Protein AF-A0A2H3J3F1-F1 (afdb_monomer_lite)

Radius of gyration: 18.02 Å; chains: 1; bounding box: 39×43×41 Å

Sequence (114 aa):
TSLCPISAVNKSKEIWVADACEFTYVTECPVQYDSQNIPGVSVNLMNFLGGPRVCVESLPVCDCRMGSYFALARSFEFELAVAAQDIVKTTSAVQRPLVQSGMVLKPYQCDYQV

Organism: Wolfiporia cocos (strain MD-104) (NCBI:txid742152)

Structure (mmCIF, N/CA/C/O backbone):
data_AF-A0A2H3J3F1-F1
#
_entry.id   AF-A0A2H3J3F1-F1
#
loop_
_atom_site.group_PDB
_atom_site.id
_atom_site.type_symbol
_atom_site.label_atom_id
_atom_site.label_alt_id
_atom_site.label_comp_id
_atom_site.label_asym_id
_atom_site.label_entity_id
_atom_site.label_seq_id
_atom_site.pdbx_PDB_ins_code
_atom_site.Cartn_x
_atom_site.Cartn_y
_atom_site.Cartn_z
_atom_site.occupancy
_atom_site.B_iso_or_equiv
_atom_site.auth_seq_id
_atom_site.auth_comp_id
_atom_site.auth_asym_id
_atom_site.auth_atom_id
_atom_site.pdbx_PDB_model_num
ATOM 1 N N . THR A 1 1 ? -4.574 15.480 -21.974 1.00 67.44 1 THR A N 1
ATOM 2 C CA . THR A 1 1 ? -4.303 15.030 -20.595 1.00 67.44 1 THR A CA 1
ATOM 3 C C . THR A 1 1 ? -4.204 13.524 -20.594 1.00 67.44 1 THR A C 1
ATOM 5 O O . THR A 1 1 ? -5.218 12.878 -20.808 1.00 67.44 1 THR A O 1
ATOM 8 N N . SER A 1 2 ? -3.005 12.964 -20.445 1.00 73.00 2 SER A N 1
ATOM 9 C CA . SER A 1 2 ? -2.828 11.508 -20.349 1.00 73.00 2 SER A CA 1
ATOM 10 C C . SER A 1 2 ? -2.917 11.092 -18.882 1.00 73.00 2 SER A C 1
ATOM 12 O O . SER A 1 2 ? -2.249 11.685 -18.038 1.00 73.00 2 SER A O 1
ATOM 14 N N . LEU A 1 3 ? -3.766 10.112 -18.574 1.00 80.38 3 LEU A N 1
ATOM 15 C CA . LEU A 1 3 ? -3.930 9.555 -17.230 1.00 80.38 3 LEU A CA 1
ATOM 16 C C . LEU A 1 3 ? -3.092 8.280 -17.118 1.00 80.38 3 LEU A C 1
ATOM 18 O O . LEU A 1 3 ? -3.250 7.373 -17.930 1.00 80.38 3 LEU A O 1
ATOM 22 N N . CYS A 1 4 ? -2.220 8.203 -16.113 1.00 80.06 4 CYS A N 1
ATOM 23 C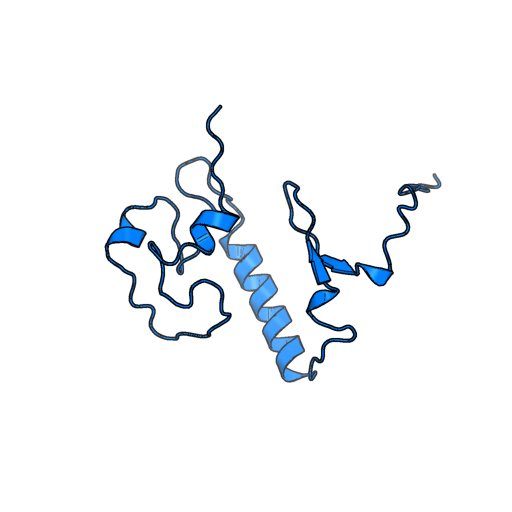 CA . CYS A 1 4 ? -1.449 6.996 -15.822 1.00 8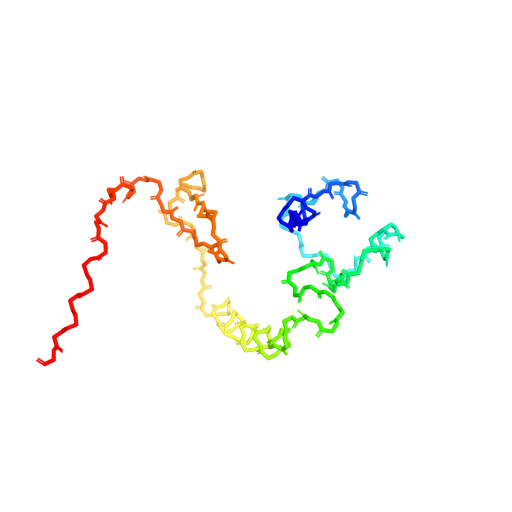0.06 4 CYS A CA 1
ATOM 24 C C . CYS A 1 4 ? -2.133 6.202 -14.693 1.00 80.06 4 CYS A C 1
ATOM 26 O O . CYS A 1 4 ? -2.202 6.700 -13.563 1.00 80.06 4 CYS A O 1
ATOM 28 N N . PRO A 1 5 ? -2.658 4.989 -14.950 1.00 85.25 5 PRO A N 1
ATOM 29 C CA . PRO A 1 5 ? -3.329 4.190 -13.931 1.00 85.25 5 PRO A CA 1
ATOM 30 C C . PRO A 1 5 ? -2.310 3.432 -13.062 1.00 85.25 5 PRO A C 1
ATOM 32 O O . PRO A 1 5 ? -2.126 2.224 -13.204 1.00 85.25 5 PRO A O 1
ATOM 35 N N . ILE A 1 6 ? -1.677 4.133 -12.114 1.00 81.81 6 ILE A N 1
ATOM 36 C CA . ILE A 1 6 ? -0.607 3.595 -11.244 1.00 81.81 6 ILE A CA 1
ATOM 37 C C . ILE A 1 6 ? -1.031 2.291 -10.547 1.00 81.81 6 ILE A C 1
ATOM 39 O O . ILE A 1 6 ? -0.281 1.319 -10.524 1.00 81.81 6 ILE A O 1
ATOM 43 N N . SER A 1 7 ? -2.264 2.223 -10.029 1.00 82.88 7 SER A N 1
ATOM 44 C CA . SER A 1 7 ? -2.744 1.023 -9.332 1.00 82.88 7 SER A CA 1
ATOM 45 C C . SER A 1 7 ? -2.963 -0.186 -10.241 1.00 82.88 7 SER A C 1
ATOM 47 O O . SER A 1 7 ? -2.979 -1.304 -9.739 1.00 82.88 7 SER A O 1
ATOM 49 N N . ALA A 1 8 ? -3.209 0.030 -11.536 1.00 84.81 8 ALA A N 1
ATOM 50 C CA . ALA A 1 8 ? -3.335 -1.056 -12.504 1.00 84.81 8 ALA A CA 1
ATOM 51 C C . ALA A 1 8 ? -1.946 -1.547 -12.924 1.00 84.81 8 ALA A C 1
ATOM 53 O O . ALA A 1 8 ? -1.713 -2.750 -12.951 1.00 84.81 8 ALA A O 1
ATOM 54 N N . VAL A 1 9 ? -1.010 -0.616 -13.142 1.00 82.50 9 VAL A N 1
ATOM 55 C CA . VAL A 1 9 ? 0.389 -0.936 -13.455 1.00 82.50 9 VAL A CA 1
ATOM 56 C C . VAL A 1 9 ? 1.011 -1.774 -12.342 1.00 82.50 9 VAL A C 1
ATOM 58 O O . VAL A 1 9 ? 1.510 -2.851 -12.634 1.00 82.50 9 VAL A O 1
ATOM 61 N N . ASN A 1 10 ? 0.887 -1.372 -11.071 1.00 80.31 10 ASN A N 1
ATOM 62 C CA . ASN A 1 10 ? 1.418 -2.132 -9.924 1.00 80.31 10 ASN A CA 1
ATOM 63 C C . ASN A 1 10 ? 0.789 -3.532 -9.740 1.00 80.31 10 ASN A C 1
ATOM 65 O O . ASN A 1 10 ? 1.321 -4.334 -8.987 1.00 80.31 10 ASN A O 1
ATOM 69 N N . LYS A 1 11 ? -0.345 -3.829 -10.391 1.00 81.50 11 LYS A N 1
ATOM 70 C CA . LYS A 1 11 ? -1.024 -5.139 -10.332 1.00 81.50 11 LYS A CA 1
ATOM 71 C C . LYS A 1 11 ? -0.890 -5.944 -11.622 1.00 81.50 11 LYS A C 1
ATOM 73 O O . LYS A 1 11 ? -1.461 -7.028 -11.732 1.00 81.50 11 LYS A O 1
ATOM 78 N N . SER A 1 12 ? -0.199 -5.404 -12.623 1.00 81.50 12 SER A N 1
ATOM 79 C CA . SER A 1 12 ? -0.077 -6.059 -13.917 1.00 81.50 12 SER A CA 1
ATOM 80 C C . SER A 1 12 ? 0.834 -7.276 -13.810 1.00 81.50 12 SER A C 1
ATOM 82 O O . SER A 1 12 ? 2.016 -7.157 -13.487 1.00 81.50 12 SER A O 1
ATOM 84 N N . LYS A 1 13 ? 0.287 -8.449 -14.131 1.00 79.38 13 LYS A N 1
ATOM 85 C CA . LYS A 1 13 ? 1.052 -9.701 -14.171 1.00 79.38 13 LYS A CA 1
ATOM 86 C C . LYS A 1 13 ? 2.068 -9.740 -15.312 1.00 79.38 13 LYS A C 1
ATOM 88 O O . LYS A 1 13 ? 3.041 -10.473 -15.221 1.00 79.38 13 LYS A O 1
ATOM 93 N N . GLU A 1 14 ? 1.832 -8.952 -16.360 1.00 78.81 14 GLU A N 1
ATOM 94 C CA . GLU A 1 14 ? 2.722 -8.830 -17.520 1.00 78.81 14 GLU A CA 1
ATOM 95 C C . GLU A 1 14 ? 4.001 -8.055 -17.190 1.00 78.81 14 GLU A C 1
ATOM 97 O O . GLU A 1 14 ? 5.015 -8.254 -17.841 1.00 78.81 14 GLU A O 1
ATOM 102 N N . ILE A 1 15 ? 3.945 -7.161 -16.196 1.00 75.56 15 ILE A N 1
ATOM 103 C CA . ILE A 1 15 ? 5.061 -6.278 -15.830 1.00 75.56 15 ILE A CA 1
ATOM 104 C C . ILE A 1 15 ? 5.863 -6.853 -14.659 1.00 75.56 15 ILE A C 1
ATOM 106 O O . ILE A 1 15 ? 7.084 -6.721 -14.627 1.00 75.56 15 ILE A O 1
ATOM 110 N N . TRP A 1 16 ? 5.170 -7.423 -13.667 1.00 73.50 16 TRP A N 1
ATOM 111 C CA . TRP A 1 16 ? 5.785 -7.844 -12.409 1.00 73.50 16 TRP A CA 1
ATOM 112 C C . TRP A 1 16 ? 6.021 -9.350 -12.375 1.00 73.50 16 TRP A C 1
ATOM 114 O O . TRP A 1 16 ? 7.128 -9.798 -12.645 1.00 73.50 16 TRP A O 1
ATOM 124 N N . VAL A 1 17 ? 5.002 -10.125 -11.996 1.00 72.19 17 VAL A N 1
ATOM 125 C CA . VAL A 1 17 ? 5.007 -11.593 -11.877 1.00 72.19 17 VAL A CA 1
ATOM 126 C C . VAL A 1 17 ? 3.540 -12.067 -11.881 1.00 72.19 17 VAL A C 1
ATOM 128 O O . VAL A 1 17 ? 2.624 -11.276 -11.644 1.00 72.19 17 VAL A O 1
ATOM 131 N N . ALA A 1 18 ? 3.285 -13.362 -12.086 1.00 75.25 18 ALA A N 1
ATOM 132 C CA . ALA A 1 18 ? 1.954 -13.969 -11.954 1.00 75.25 18 ALA A CA 1
ATOM 133 C C . ALA A 1 18 ? 1.242 -13.645 -10.619 1.00 75.25 18 ALA A C 1
ATOM 135 O O . ALA A 1 18 ? 0.009 -13.522 -10.600 1.00 75.25 18 ALA A O 1
ATOM 136 N N . ASP A 1 19 ? 2.021 -13.420 -9.558 1.00 73.00 19 ASP A N 1
ATOM 137 C CA . ASP A 1 19 ? 1.554 -13.162 -8.193 1.00 73.00 19 ASP A CA 1
ATOM 138 C C . ASP A 1 19 ? 1.507 -11.661 -7.861 1.00 73.00 19 ASP A C 1
ATOM 140 O O . ASP A 1 19 ? 1.458 -11.277 -6.701 1.00 73.00 19 ASP A O 1
ATOM 144 N N . ALA A 1 20 ? 1.469 -10.775 -8.868 1.00 75.88 20 ALA A N 1
ATOM 145 C CA . ALA A 1 20 ? 1.426 -9.315 -8.678 1.00 75.88 20 ALA A CA 1
ATOM 146 C C . ALA A 1 20 ? 0.243 -8.802 -7.823 1.00 75.88 20 ALA A C 1
ATOM 148 O O . ALA A 1 20 ? 0.223 -7.647 -7.401 1.00 75.88 20 ALA A O 1
ATOM 149 N N . CYS A 1 21 ? -0.776 -9.635 -7.598 1.00 78.94 21 CYS A N 1
ATOM 150 C CA . CYS A 1 21 ? -1.913 -9.317 -6.735 1.00 78.94 21 CYS A CA 1
ATOM 151 C C . CYS A 1 21 ? -1.735 -9.798 -5.289 1.00 78.94 21 CYS A C 1
ATOM 153 O O . CYS A 1 21 ? -2.549 -9.427 -4.441 1.00 78.94 21 CYS A O 1
ATOM 155 N N . GLU A 1 22 ? -0.727 -10.620 -5.020 1.00 79.44 22 GLU A N 1
ATOM 156 C CA . GLU A 1 22 ? -0.468 -11.212 -3.716 1.00 79.44 22 GLU A CA 1
ATOM 157 C C . GLU A 1 22 ? 0.599 -10.419 -2.967 1.00 79.44 22 GLU A C 1
ATOM 159 O O . GLU A 1 22 ? 1.5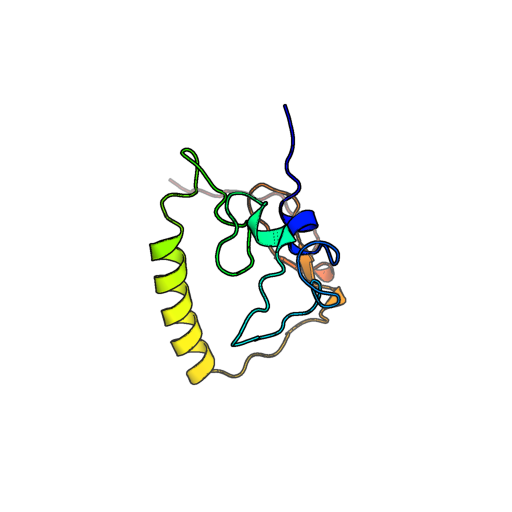06 -9.815 -3.542 1.00 79.44 22 GLU A O 1
ATOM 164 N N . PHE A 1 23 ? 0.458 -10.385 -1.647 1.00 78.94 23 PHE A N 1
ATOM 165 C CA . PHE A 1 23 ? 1.409 -9.711 -0.784 1.00 78.94 23 PHE A CA 1
ATOM 166 C C . PHE A 1 23 ? 2.485 -10.704 -0.343 1.00 78.94 23 PHE A C 1
ATOM 168 O O . PHE A 1 23 ? 2.274 -11.485 0.583 1.00 78.94 23 PHE A O 1
ATOM 175 N N . THR A 1 24 ? 3.637 -10.652 -1.013 1.00 70.81 24 THR A N 1
ATOM 176 C CA . THR A 1 24 ? 4.766 -11.556 -0.764 1.00 70.81 24 THR A CA 1
ATOM 177 C C . THR A 1 24 ? 6.027 -10.773 -0.421 1.00 70.81 24 THR A C 1
ATOM 179 O O . THR A 1 24 ? 6.390 -9.810 -1.096 1.00 70.81 24 THR A O 1
ATOM 182 N N . TYR A 1 25 ? 6.732 -11.215 0.618 1.00 63.97 25 TYR A N 1
ATOM 183 C CA . TYR A 1 25 ? 8.037 -10.681 0.999 1.00 63.97 25 TYR A CA 1
ATOM 184 C C . TYR A 1 25 ? 9.141 -11.416 0.231 1.00 63.97 25 TYR A C 1
ATOM 186 O O . TYR A 1 25 ? 9.738 -12.358 0.746 1.00 63.97 25 TYR A O 1
ATOM 194 N N . VAL A 1 26 ? 9.398 -11.038 -1.020 1.00 61.81 26 VAL A N 1
ATOM 195 C CA . VAL A 1 26 ? 10.530 -11.595 -1.782 1.00 61.81 26 VAL A CA 1
ATOM 196 C C . VAL A 1 26 ? 11.798 -10.792 -1.490 1.00 61.81 26 VAL A C 1
ATOM 198 O O . VAL A 1 26 ? 11.868 -9.601 -1.787 1.00 61.81 26 VAL A O 1
ATOM 201 N N . THR A 1 27 ? 12.797 -11.449 -0.895 1.00 52.44 27 THR A N 1
ATOM 202 C CA . THR A 1 27 ? 14.115 -10.879 -0.547 1.00 52.44 27 THR A CA 1
ATOM 203 C C . THR A 1 27 ? 14.976 -10.590 -1.775 1.00 52.44 27 THR A C 1
ATOM 205 O O . THR A 1 27 ? 15.778 -9.661 -1.762 1.00 52.44 27 THR A O 1
ATOM 208 N N . GLU A 1 28 ? 14.778 -11.357 -2.845 1.00 53.31 28 GLU A N 1
ATOM 209 C CA . GLU A 1 28 ? 15.391 -11.154 -4.152 1.00 53.31 28 GLU A CA 1
ATOM 210 C C . GLU A 1 28 ? 14.266 -11.007 -5.170 1.00 53.31 28 GLU A C 1
ATOM 212 O O . GLU A 1 28 ? 13.486 -11.928 -5.408 1.00 53.31 28 GLU A O 1
ATOM 217 N N . CYS A 1 29 ? 14.139 -9.813 -5.738 1.00 53.69 29 CYS A N 1
ATOM 218 C CA . CYS A 1 29 ? 13.198 -9.579 -6.818 1.00 53.69 29 CYS A CA 1
ATOM 219 C C . CYS A 1 29 ? 13.865 -9.977 -8.139 1.00 53.69 29 CYS A C 1
ATOM 221 O O . CYS A 1 29 ? 14.845 -9.330 -8.519 1.00 53.69 29 CYS A O 1
ATOM 223 N N . PRO A 1 30 ? 13.343 -10.967 -8.887 1.00 53.28 30 PRO A N 1
ATOM 224 C CA . PRO A 1 30 ? 13.680 -11.099 -10.293 1.00 53.28 30 PRO A CA 1
ATOM 225 C C . PRO A 1 30 ? 13.042 -9.903 -11.001 1.00 53.28 30 PRO A C 1
ATOM 227 O O . PRO A 1 30 ? 11.882 -9.948 -11.400 1.00 53.28 30 PRO A O 1
ATOM 230 N N . VAL A 1 31 ? 13.763 -8.784 -11.069 1.00 54.59 31 VAL A N 1
ATOM 231 C CA . VAL A 1 31 ? 13.326 -7.607 -11.821 1.00 54.59 31 VAL A CA 1
ATOM 232 C C . VAL A 1 31 ? 13.215 -8.059 -13.273 1.00 54.59 31 VAL A C 1
ATOM 234 O O . VAL A 1 31 ? 14.232 -8.242 -13.945 1.00 54.59 31 VAL A O 1
ATOM 237 N N . GLN A 1 32 ? 11.993 -8.316 -13.743 1.00 58.34 32 GLN A N 1
ATOM 238 C CA . GLN A 1 32 ? 11.773 -8.662 -15.141 1.00 58.34 32 GLN A CA 1
ATOM 239 C C . GLN A 1 32 ? 12.301 -7.505 -15.992 1.00 58.34 32 GLN A C 1
ATOM 241 O O . GLN A 1 32 ? 12.069 -6.339 -15.662 1.00 58.34 32 GLN A O 1
ATOM 246 N N . TYR A 1 33 ? 13.037 -7.820 -17.059 1.00 58.59 33 TYR A N 1
ATOM 247 C CA . TYR A 1 33 ? 13.670 -6.829 -17.937 1.00 58.59 33 TYR A CA 1
ATOM 248 C C . TYR A 1 33 ? 12.671 -5.755 -18.409 1.00 58.59 33 TYR A C 1
ATOM 250 O O . TYR A 1 33 ? 13.009 -4.576 -18.475 1.00 58.59 33 TYR A O 1
ATOM 258 N N . ASP A 1 34 ? 11.409 -6.139 -18.610 1.00 62.84 34 ASP A N 1
ATOM 259 C CA . ASP A 1 34 ? 10.337 -5.244 -19.049 1.00 62.84 34 ASP A CA 1
ATOM 260 C C . ASP A 1 34 ? 9.952 -4.177 -18.013 1.00 62.84 34 ASP A C 1
ATOM 262 O O . ASP A 1 34 ? 9.622 -3.049 -18.382 1.00 62.84 34 ASP A O 1
ATOM 266 N N . SER A 1 35 ? 10.075 -4.471 -16.715 1.00 65.94 35 SER A N 1
ATOM 267 C CA . SER A 1 35 ? 9.835 -3.485 -15.651 1.00 65.94 35 SER A CA 1
ATOM 268 C C . SER A 1 35 ? 10.911 -2.391 -15.603 1.00 65.94 35 SER A C 1
ATOM 270 O O . SER A 1 35 ? 10.619 -1.265 -15.200 1.00 65.94 35 SER A O 1
ATOM 272 N N . GLN A 1 36 ? 12.131 -2.671 -16.087 1.00 67.81 36 GLN A N 1
ATOM 273 C CA . GLN A 1 36 ? 13.218 -1.682 -16.152 1.00 67.81 36 GLN A CA 1
ATOM 274 C C . GLN A 1 36 ? 12.949 -0.585 -17.189 1.00 67.81 36 GLN A C 1
ATOM 276 O O . GLN A 1 36 ? 13.483 0.518 -17.080 1.00 67.81 36 GLN A O 1
ATOM 281 N N . ASN A 1 37 ? 12.085 -0.861 -18.170 1.00 70.88 37 ASN A N 1
ATOM 282 C CA . ASN A 1 37 ? 11.687 0.109 -19.187 1.00 70.88 37 ASN A CA 1
ATOM 283 C C . ASN A 1 37 ? 10.620 1.097 -18.684 1.00 70.88 37 ASN A C 1
ATOM 285 O O . ASN A 1 37 ? 10.274 2.043 -19.396 1.00 70.88 37 ASN A O 1
ATOM 289 N N . ILE A 1 38 ? 10.097 0.909 -17.467 1.00 71.88 38 ILE A N 1
ATOM 290 C CA . ILE A 1 38 ? 9.087 1.788 -16.879 1.00 71.88 38 ILE A CA 1
ATOM 291 C C . ILE A 1 38 ? 9.783 2.852 -16.017 1.00 71.88 38 ILE A C 1
ATOM 293 O O . ILE A 1 38 ? 10.388 2.537 -14.988 1.00 71.88 38 ILE A O 1
ATOM 297 N N . PRO A 1 39 ? 9.695 4.141 -16.386 1.00 67.88 39 PRO A N 1
ATOM 298 C CA . PRO A 1 39 ? 10.334 5.201 -15.621 1.00 67.88 39 PRO A CA 1
ATOM 299 C C . PRO A 1 39 ? 9.676 5.356 -14.244 1.00 67.88 39 PRO A C 1
ATOM 301 O O . PRO A 1 39 ? 8.458 5.482 -14.132 1.00 67.88 39 PRO A O 1
ATOM 304 N N . GLY A 1 40 ? 10.494 5.411 -13.189 1.00 62.91 40 GLY A N 1
ATOM 305 C CA . GLY A 1 40 ? 10.016 5.590 -11.812 1.00 62.91 40 GLY A CA 1
ATOM 306 C C . GLY A 1 40 ? 9.725 4.297 -11.055 1.00 62.91 40 GLY A C 1
ATOM 307 O O . GLY A 1 40 ? 9.149 4.358 -9.970 1.00 62.91 40 GLY A O 1
ATOM 308 N N . VAL A 1 41 ? 10.123 3.144 -11.597 1.00 67.62 41 VAL A N 1
ATOM 309 C CA . VAL A 1 41 ? 10.152 1.889 -10.844 1.00 67.62 41 VAL A CA 1
ATOM 310 C C . VAL A 1 41 ? 11.297 1.935 -9.834 1.00 67.62 41 VAL A C 1
ATOM 312 O O . VAL A 1 41 ? 12.468 2.013 -10.196 1.00 67.62 41 VAL A O 1
ATOM 315 N N . SER A 1 42 ? 10.945 1.882 -8.554 1.00 59.91 42 SER A N 1
ATOM 316 C CA . SER A 1 42 ? 11.875 1.658 -7.447 1.00 59.91 42 SER A CA 1
ATOM 317 C C . SER A 1 42 ? 11.295 0.551 -6.578 1.00 59.91 42 SER A C 1
ATOM 319 O O . SER A 1 42 ? 10.123 0.620 -6.213 1.00 59.91 42 SER A O 1
ATOM 321 N N . VAL A 1 43 ? 12.078 -0.494 -6.288 1.00 62.47 43 VAL A N 1
ATOM 322 C CA . VAL A 1 43 ? 11.639 -1.639 -5.461 1.00 62.47 43 VAL A CA 1
ATOM 323 C C . VAL A 1 43 ? 10.299 -2.230 -5.951 1.00 62.47 43 VAL A C 1
ATOM 325 O O . VAL A 1 43 ? 9.373 -2.453 -5.179 1.00 62.47 43 VAL A O 1
ATOM 328 N N . ASN A 1 44 ? 10.160 -2.417 -7.267 1.00 63.56 44 ASN A N 1
ATOM 329 C CA . ASN A 1 44 ? 8.945 -2.916 -7.924 1.00 63.56 44 ASN A CA 1
ATOM 330 C C . ASN A 1 44 ? 7.647 -2.123 -7.672 1.00 63.56 44 ASN A C 1
ATOM 332 O O . ASN A 1 44 ? 6.542 -2.654 -7.768 1.00 63.56 44 ASN A O 1
ATOM 336 N N . LEU A 1 45 ? 7.763 -0.831 -7.363 1.00 68.56 45 LEU A N 1
ATOM 337 C CA . LEU A 1 45 ? 6.622 0.055 -7.171 1.00 68.56 45 LEU A CA 1
ATOM 338 C C . LEU A 1 45 ? 6.813 1.345 -7.965 1.00 68.56 45 LEU A C 1
ATOM 340 O O . LEU A 1 45 ? 7.871 1.970 -7.924 1.00 68.56 45 LEU A O 1
ATOM 344 N N . MET A 1 46 ? 5.746 1.793 -8.629 1.00 72.62 46 MET A N 1
ATOM 345 C CA . MET A 1 46 ? 5.704 3.086 -9.331 1.00 72.62 46 MET A CA 1
ATOM 346 C C . MET A 1 46 ? 5.091 4.207 -8.461 1.00 72.62 46 MET A C 1
ATOM 348 O O . MET A 1 46 ? 4.687 5.260 -8.952 1.00 72.62 46 MET A O 1
ATOM 352 N N . ASN A 1 47 ? 4.985 3.992 -7.144 1.00 72.75 47 ASN A N 1
ATOM 353 C CA . ASN A 1 47 ? 4.223 4.861 -6.232 1.00 72.75 47 ASN A CA 1
ATOM 354 C C . ASN A 1 47 ? 4.803 6.270 -6.076 1.00 72.75 47 ASN A C 1
ATOM 356 O O . ASN A 1 47 ? 4.060 7.206 -5.789 1.00 72.75 47 ASN A O 1
ATOM 360 N N . PHE A 1 48 ? 6.112 6.425 -6.261 1.00 74.19 48 PHE A N 1
ATOM 361 C CA . PHE A 1 48 ? 6.786 7.711 -6.090 1.00 74.19 48 PHE A CA 1
ATOM 362 C C . PHE A 1 48 ? 6.998 8.466 -7.400 1.00 74.19 48 PHE A C 1
ATOM 364 O O . PHE A 1 48 ? 7.416 9.623 -7.355 1.00 74.19 48 PHE A O 1
ATOM 371 N N . LEU A 1 49 ? 6.599 7.864 -8.530 1.00 76.12 49 LEU A N 1
ATOM 372 C CA . LEU A 1 49 ? 6.819 8.351 -9.893 1.00 76.12 49 LEU A CA 1
ATOM 373 C C . LEU A 1 49 ? 8.313 8.434 -10.252 1.00 76.12 49 LEU A C 1
ATOM 375 O O . LEU A 1 49 ? 9.190 8.109 -9.458 1.00 76.12 49 LEU A O 1
ATOM 379 N N . GLY A 1 50 ? 8.607 8.844 -11.484 1.00 74.50 50 GLY A N 1
ATOM 380 C CA . GLY A 1 50 ? 9.967 9.061 -11.972 1.00 74.50 50 GLY A CA 1
ATOM 381 C C . GLY A 1 50 ? 10.110 10.408 -12.677 1.00 74.50 50 GLY A C 1
ATOM 382 O O . GLY A 1 50 ? 9.132 10.980 -13.159 1.00 74.50 50 GLY A O 1
ATOM 383 N N . GLY A 1 51 ? 11.344 10.911 -12.755 1.00 75.38 51 GLY A N 1
ATOM 384 C CA . GLY A 1 51 ? 11.686 12.141 -13.474 1.00 75.38 51 GLY A CA 1
ATOM 385 C C . GLY A 1 51 ? 11.634 13.424 -12.625 1.00 75.38 51 GLY A C 1
ATOM 386 O O . GLY A 1 51 ? 11.516 13.369 -11.404 1.00 75.38 51 GLY A O 1
ATOM 387 N N . PRO A 1 52 ? 11.710 14.614 -13.250 1.00 76.00 52 PRO A N 1
ATOM 388 C CA . PRO A 1 52 ? 11.866 15.902 -12.554 1.00 76.00 52 PRO A CA 1
ATOM 389 C C . PRO A 1 52 ? 10.628 16.362 -11.759 1.00 76.00 52 PRO A C 1
ATOM 391 O O . PRO A 1 52 ? 10.647 17.417 -11.130 1.00 76.00 52 PRO A O 1
ATOM 394 N N . ARG A 1 53 ? 9.530 15.597 -11.801 1.00 77.06 53 ARG A N 1
ATOM 395 C CA . ARG A 1 53 ? 8.273 15.849 -11.071 1.00 77.06 53 ARG A CA 1
ATOM 396 C C . ARG A 1 53 ? 7.930 14.710 -10.097 1.00 77.06 53 ARG A C 1
ATOM 398 O O . ARG A 1 53 ? 6.763 14.509 -9.776 1.00 77.06 53 ARG A O 1
ATOM 405 N N . VAL A 1 54 ? 8.944 13.959 -9.672 1.00 76.56 54 VAL A N 1
ATOM 406 C CA . VAL A 1 54 ? 8.860 12.876 -8.680 1.00 76.56 54 VAL A CA 1
ATOM 407 C C . VAL A 1 54 ? 8.401 13.386 -7.307 1.00 76.56 54 VAL A C 1
ATOM 409 O O . VAL A 1 54 ? 8.580 14.559 -6.970 1.00 76.56 54 VAL A O 1
ATOM 412 N N . CYS A 1 55 ? 7.827 12.499 -6.491 1.00 74.81 55 CYS A N 1
ATOM 413 C CA . CYS A 1 55 ? 7.560 12.777 -5.081 1.00 74.81 55 CYS A CA 1
ATOM 414 C C . CYS A 1 55 ? 8.887 12.929 -4.310 1.00 74.81 55 CYS A C 1
ATOM 416 O O . CYS A 1 55 ? 9.567 11.945 -4.007 1.00 74.81 55 CYS A O 1
ATOM 418 N N . VAL A 1 56 ? 9.256 14.175 -4.004 1.00 67.00 56 VAL A N 1
ATOM 419 C CA . VAL A 1 56 ? 10.545 14.546 -3.386 1.00 67.00 56 VAL A CA 1
ATOM 420 C C . VAL A 1 56 ? 10.707 13.969 -1.970 1.00 67.00 56 VAL A C 1
ATOM 422 O O . VAL A 1 56 ? 11.819 13.695 -1.536 1.00 67.00 56 VAL A O 1
ATOM 425 N N . GLU A 1 57 ? 9.603 13.699 -1.270 1.00 59.06 57 GLU A N 1
ATOM 426 C CA . GLU A 1 57 ? 9.590 13.192 0.113 1.00 59.06 57 GLU A CA 1
ATOM 427 C C . GLU A 1 57 ? 9.562 11.652 0.214 1.00 59.06 57 GLU A C 1
ATOM 429 O O . GLU A 1 57 ? 9.380 11.090 1.291 1.00 59.06 57 GLU A O 1
ATOM 434 N N . SER A 1 58 ? 9.738 10.936 -0.897 1.00 62.41 58 SER A N 1
ATOM 435 C CA . SER A 1 58 ? 9.615 9.470 -0.955 1.00 62.41 58 SER A CA 1
ATOM 436 C C . SER A 1 58 ? 10.548 8.705 -0.005 1.00 62.41 58 SER A C 1
ATOM 438 O O . SER A 1 58 ? 10.116 7.736 0.618 1.00 62.41 58 SER A O 1
ATOM 440 N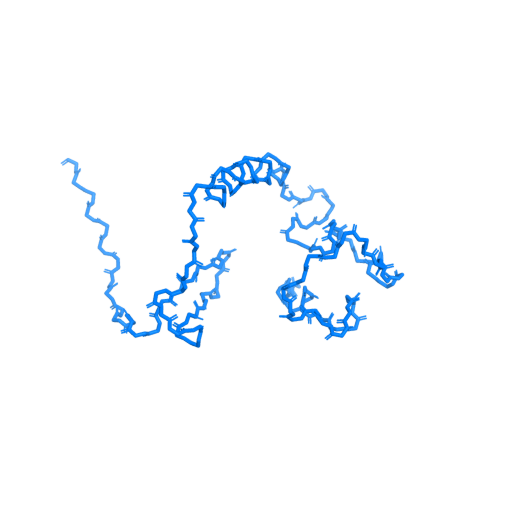 N . LEU A 1 59 ? 11.792 9.161 0.158 1.00 55.03 59 LEU A N 1
ATOM 441 C CA . LEU A 1 59 ? 12.793 8.550 1.042 1.00 55.03 59 LEU A CA 1
ATOM 442 C C . LEU A 1 59 ? 12.468 8.702 2.546 1.00 55.03 59 LEU A C 1
ATOM 444 O O . LEU A 1 59 ? 12.302 7.680 3.214 1.00 55.03 59 LEU A O 1
ATOM 448 N N . PRO A 1 60 ? 12.291 9.920 3.103 1.00 55.47 60 PRO A N 1
ATOM 449 C CA . PRO A 1 60 ? 12.064 10.085 4.543 1.00 55.47 60 PRO A CA 1
ATOM 450 C C . PRO A 1 60 ? 10.747 9.466 5.039 1.00 55.47 60 PRO A C 1
ATOM 452 O O . PRO A 1 60 ? 10.687 8.952 6.155 1.00 55.47 60 PRO A O 1
ATOM 455 N N . VAL A 1 61 ? 9.685 9.454 4.223 1.00 58.16 61 VAL A N 1
ATOM 456 C CA . VAL A 1 61 ? 8.401 8.862 4.641 1.00 58.16 61 VAL A CA 1
ATOM 457 C C . VAL A 1 61 ? 8.431 7.325 4.565 1.00 58.16 61 VAL A C 1
ATOM 459 O O . VAL A 1 61 ? 7.668 6.661 5.271 1.00 58.16 61 VAL A O 1
ATOM 462 N N . CYS A 1 62 ? 9.297 6.725 3.744 1.00 60.47 62 CYS A N 1
ATOM 463 C CA . CYS A 1 62 ? 9.559 5.286 3.821 1.00 60.47 62 CYS A CA 1
ATOM 464 C C . CYS A 1 62 ? 10.288 4.952 5.129 1.00 60.47 62 CYS A C 1
ATOM 466 O O . CYS A 1 62 ? 9.770 4.154 5.909 1.00 60.47 62 CYS A O 1
ATOM 468 N N . ASP A 1 63 ? 11.391 5.637 5.432 1.00 60.19 63 ASP A N 1
ATOM 469 C CA . ASP A 1 63 ? 12.224 5.338 6.606 1.00 60.19 63 ASP A CA 1
ATOM 470 C C . ASP A 1 63 ? 11.491 5.545 7.941 1.00 60.19 63 ASP A C 1
ATOM 472 O O . ASP A 1 63 ? 11.485 4.654 8.798 1.00 60.19 63 ASP A O 1
ATOM 476 N N . CYS A 1 64 ? 10.789 6.671 8.117 1.00 60.88 64 CYS A N 1
ATOM 477 C CA . CYS A 1 64 ? 10.042 6.931 9.354 1.00 60.88 64 CYS A CA 1
ATOM 478 C C . CYS A 1 64 ? 8.868 5.955 9.554 1.00 60.88 64 CYS A C 1
ATOM 480 O O . CYS A 1 64 ? 8.544 5.580 10.688 1.00 60.88 64 CYS A O 1
ATOM 482 N N . ARG A 1 65 ? 8.228 5.506 8.466 1.00 64.38 65 ARG A N 1
ATOM 483 C CA . ARG A 1 65 ? 7.165 4.494 8.556 1.00 64.38 65 ARG A CA 1
ATOM 484 C C . ARG A 1 65 ? 7.726 3.109 8.851 1.00 64.38 65 ARG A C 1
ATOM 486 O O . ARG A 1 65 ? 7.156 2.405 9.675 1.00 64.38 65 ARG A O 1
ATOM 493 N N . MET A 1 66 ? 8.858 2.727 8.260 1.00 69.62 66 MET A N 1
ATOM 494 C CA . MET A 1 66 ? 9.443 1.408 8.515 1.00 69.62 66 MET A CA 1
ATOM 495 C C . MET A 1 66 ? 9.859 1.237 9.982 1.00 69.62 66 MET A C 1
ATOM 497 O O . MET A 1 66 ? 9.586 0.192 10.571 1.00 69.62 66 MET A O 1
ATOM 501 N N . GLY A 1 67 ? 10.432 2.272 10.609 1.00 75.38 67 GLY A N 1
ATOM 502 C CA . GLY A 1 67 ? 10.790 2.227 12.034 1.00 75.38 67 GLY A CA 1
ATOM 503 C C . GLY A 1 67 ? 9.582 2.050 12.964 1.00 75.38 67 GLY A C 1
ATOM 504 O O . GLY A 1 67 ? 9.625 1.244 13.896 1.00 75.38 67 GLY A O 1
ATOM 505 N N . SER A 1 68 ? 8.479 2.751 12.687 1.00 77.75 68 SER A N 1
ATOM 506 C CA . SER A 1 68 ? 7.240 2.608 13.467 1.00 77.75 68 SER A CA 1
ATOM 507 C C . SER A 1 68 ? 6.558 1.257 13.235 1.00 77.75 68 SER A C 1
ATOM 509 O O . SER A 1 68 ? 6.091 0.654 14.199 1.00 77.75 68 SER A O 1
ATOM 511 N N . TYR A 1 69 ? 6.573 0.720 12.010 1.00 83.44 69 TYR A N 1
ATOM 512 C CA . TYR A 1 69 ? 6.075 -0.634 11.750 1.00 83.44 69 TYR A CA 1
ATOM 513 C C . TYR A 1 69 ? 6.904 -1.707 12.447 1.00 83.44 69 TYR A C 1
ATOM 515 O O . TYR A 1 69 ? 6.322 -2.624 13.016 1.00 83.44 69 TYR A O 1
ATOM 523 N N . PHE A 1 70 ? 8.235 -1.589 12.462 1.00 83.81 70 PHE A N 1
ATOM 524 C CA . PHE A 1 70 ? 9.086 -2.542 13.175 1.00 83.81 70 PHE A CA 1
ATOM 525 C C . PHE A 1 70 ? 8.801 -2.543 14.681 1.00 83.81 70 PHE A C 1
ATOM 527 O O . PHE A 1 70 ? 8.662 -3.607 15.284 1.00 83.81 70 PHE A O 1
ATOM 534 N N . ALA A 1 71 ? 8.669 -1.357 15.286 1.00 88.69 71 ALA A N 1
ATOM 535 C CA . ALA A 1 71 ? 8.331 -1.238 16.701 1.00 88.69 71 ALA A CA 1
ATOM 536 C C . ALA A 1 71 ? 6.975 -1.893 17.014 1.00 88.69 71 ALA A C 1
ATOM 538 O O . ALA A 1 71 ? 6.888 -2.691 17.945 1.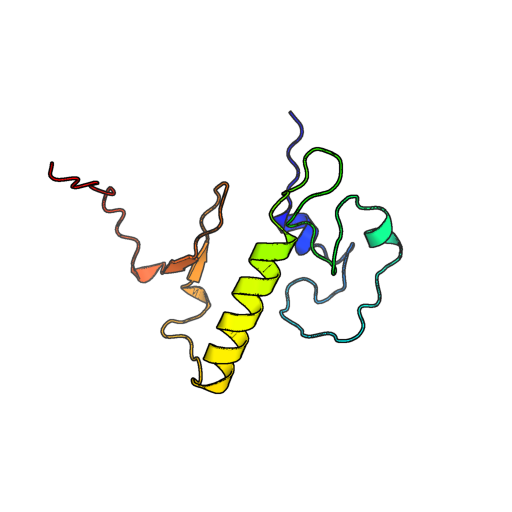00 88.69 71 ALA A O 1
ATOM 539 N N . LEU A 1 72 ? 5.954 -1.612 16.198 1.00 89.12 72 LEU A N 1
ATOM 540 C CA . LEU A 1 72 ? 4.604 -2.153 16.353 1.00 89.12 72 LEU A CA 1
ATOM 541 C C . LEU A 1 72 ? 4.539 -3.667 16.132 1.00 89.12 72 LEU A C 1
ATOM 543 O O . LEU A 1 72 ? 3.932 -4.368 16.936 1.00 89.12 72 LEU A O 1
ATOM 547 N N . ALA A 1 73 ? 5.181 -4.176 15.080 1.00 88.62 73 ALA A N 1
ATOM 548 C CA . ALA A 1 73 ? 5.205 -5.604 14.763 1.00 88.62 73 ALA A CA 1
ATOM 549 C C . ALA A 1 73 ? 5.950 -6.426 15.822 1.00 88.62 73 ALA A C 1
ATOM 551 O O . ALA A 1 73 ? 5.647 -7.598 16.020 1.00 88.62 73 ALA A O 1
ATOM 552 N N . ARG A 1 74 ? 6.923 -5.827 16.522 1.00 89.44 74 ARG A N 1
ATOM 553 C CA . ARG A 1 74 ? 7.614 -6.489 17.635 1.00 89.44 74 ARG A CA 1
ATOM 554 C C . ARG A 1 74 ? 6.768 -6.519 18.913 1.00 89.44 74 ARG A C 1
ATOM 556 O O . ARG A 1 74 ? 6.947 -7.425 19.722 1.00 89.44 74 ARG A O 1
ATOM 563 N N . SER A 1 75 ? 5.918 -5.517 19.138 1.00 93.81 75 SER A N 1
ATOM 564 C CA . SER A 1 75 ? 5.168 -5.363 20.391 1.00 93.81 75 SER A CA 1
ATOM 565 C C . SER A 1 75 ? 3.742 -5.911 20.353 1.00 93.81 75 SER A C 1
ATOM 567 O O . SER A 1 75 ? 3.175 -6.137 21.419 1.00 93.81 75 SER A O 1
ATOM 569 N N . PHE A 1 76 ? 3.154 -6.098 19.170 1.00 92.50 76 PHE A N 1
ATOM 570 C CA . PHE A 1 76 ? 1.756 -6.498 19.008 1.00 92.50 76 PHE A CA 1
ATOM 571 C C . PHE A 1 76 ? 1.586 -7.560 17.921 1.00 92.50 76 PHE A C 1
ATOM 573 O O . PHE A 1 76 ? 2.255 -7.524 16.890 1.00 92.50 76 PHE A O 1
ATOM 580 N N . GLU A 1 77 ? 0.621 -8.453 18.131 1.00 90.25 77 GLU A N 1
ATOM 581 C CA . GLU A 1 77 ? 0.066 -9.310 17.085 1.00 90.25 77 GLU A CA 1
ATOM 582 C C . GLU A 1 77 ? -1.169 -8.624 16.490 1.00 90.25 77 GLU A C 1
ATOM 584 O O . GLU A 1 77 ? -2.005 -8.084 17.219 1.00 90.25 77 GLU A O 1
ATOM 589 N N . PHE A 1 78 ? -1.266 -8.600 15.160 1.00 87.19 78 PHE A N 1
ATOM 590 C CA . PHE A 1 78 ? -2.342 -7.922 14.440 1.00 87.19 78 PHE A CA 1
ATOM 591 C C . PHE A 1 78 ? -3.276 -8.946 13.802 1.00 87.19 78 PHE A C 1
ATOM 593 O O . PHE A 1 78 ? -2.837 -9.790 13.026 1.00 87.19 78 PHE A O 1
ATOM 600 N N . GLU A 1 79 ? -4.572 -8.810 14.068 1.00 89.62 79 GLU A N 1
ATOM 601 C CA . GLU A 1 79 ? -5.634 -9.566 13.407 1.00 89.62 79 GLU A CA 1
ATOM 602 C C . GLU A 1 79 ? -6.671 -8.600 12.816 1.00 89.62 79 GLU A C 1
ATOM 604 O O . GLU A 1 79 ? -6.875 -7.485 13.308 1.00 89.62 79 GLU A O 1
ATOM 609 N N . LEU A 1 80 ? -7.312 -9.005 11.718 1.00 85.12 80 LEU A N 1
ATOM 610 C CA . LEU A 1 80 ? -8.365 -8.222 11.082 1.00 85.12 80 LEU A CA 1
ATOM 611 C C . LEU A 1 80 ? -9.635 -8.241 11.942 1.00 85.12 80 LEU A C 1
ATOM 613 O O . LEU A 1 80 ? -10.260 -9.277 12.123 1.00 85.12 80 LEU A O 1
ATOM 617 N N . ALA A 1 81 ? -10.065 -7.065 12.402 1.00 85.56 81 ALA A N 1
ATOM 618 C CA . ALA A 1 81 ? -11.303 -6.919 13.174 1.00 85.56 81 ALA A CA 1
ATOM 619 C C . ALA A 1 81 ? -12.588 -7.145 12.346 1.00 85.56 81 ALA A C 1
ATOM 621 O O . ALA A 1 81 ? -13.671 -7.286 12.907 1.00 85.56 81 ALA A O 1
ATOM 622 N N . VAL A 1 82 ? -12.482 -7.132 11.014 1.00 88.44 82 VAL A N 1
ATOM 623 C CA . VAL A 1 82 ? -13.586 -7.320 10.060 1.00 88.44 82 VAL A CA 1
ATOM 624 C C . VAL A 1 82 ? -13.159 -8.280 8.955 1.00 88.44 82 VAL A C 1
ATOM 626 O O . VAL A 1 82 ? -11.966 -8.439 8.696 1.00 88.44 82 VAL A O 1
ATOM 629 N N . ALA A 1 83 ? -14.119 -8.899 8.266 1.00 86.19 83 ALA A N 1
ATOM 630 C CA . ALA A 1 83 ? -13.802 -9.752 7.128 1.00 86.19 83 ALA A CA 1
ATOM 631 C C . ALA A 1 83 ? -13.066 -8.941 6.047 1.00 86.19 83 ALA A C 1
ATOM 633 O O . ALA A 1 83 ? -13.444 -7.812 5.743 1.00 86.19 83 ALA A O 1
ATOM 634 N N . ALA A 1 84 ? -12.031 -9.519 5.431 1.00 84.88 84 ALA A N 1
ATOM 635 C CA . ALA A 1 84 ? -11.205 -8.817 4.440 1.00 84.88 84 ALA A CA 1
ATOM 636 C C . ALA A 1 84 ? -12.023 -8.246 3.263 1.00 84.88 84 ALA A C 1
ATOM 638 O O . ALA A 1 84 ? -11.691 -7.194 2.724 1.00 84.88 84 ALA A O 1
ATOM 639 N N . GLN A 1 85 ? -13.117 -8.922 2.903 1.00 85.12 85 GLN A N 1
ATOM 640 C CA . GLN A 1 85 ? -14.060 -8.495 1.867 1.00 85.12 85 GLN A CA 1
ATOM 641 C C . GLN A 1 85 ? -14.813 -7.196 2.199 1.00 85.12 85 GLN A C 1
ATOM 643 O O . GLN A 1 85 ? -15.242 -6.502 1.283 1.00 85.12 85 GLN A O 1
ATOM 648 N N . ASP A 1 86 ? -14.933 -6.842 3.482 1.00 85.81 86 ASP A N 1
ATOM 649 C CA . ASP A 1 86 ? -15.630 -5.630 3.924 1.00 85.81 86 ASP A CA 1
ATOM 650 C C . ASP A 1 86 ? -14.731 -4.387 3.867 1.00 85.81 86 ASP A C 1
ATOM 652 O O . ASP A 1 86 ? -15.198 -3.272 4.108 1.00 85.81 86 ASP A O 1
ATOM 656 N N . ILE A 1 87 ? -13.440 -4.551 3.564 1.00 87.25 87 ILE A N 1
ATOM 657 C CA . ILE A 1 87 ? -12.489 -3.448 3.448 1.00 87.25 87 ILE A CA 1
ATOM 658 C C . ILE A 1 87 ? -12.442 -2.992 1.992 1.00 87.25 87 ILE A C 1
ATOM 660 O O . ILE A 1 87 ? -11.884 -3.651 1.115 1.00 87.25 87 ILE A O 1
ATOM 664 N N . VAL A 1 88 ? -12.990 -1.809 1.738 1.00 88.12 88 VAL A N 1
ATOM 665 C CA . VAL A 1 88 ? -12.996 -1.172 0.418 1.00 88.12 88 VAL A CA 1
ATOM 666 C C . VAL A 1 88 ? -12.087 0.053 0.405 1.00 88.12 88 VAL A C 1
ATOM 668 O O . VAL A 1 88 ? -11.648 0.536 1.446 1.00 88.12 88 VAL A O 1
ATOM 671 N N . LYS A 1 89 ? -11.765 0.570 -0.783 1.00 85.69 89 LYS A N 1
ATOM 672 C CA . LYS A 1 89 ? -10.868 1.724 -0.949 1.00 85.69 89 LYS A CA 1
ATOM 673 C C . LYS A 1 89 ? -11.541 2.870 -1.694 1.00 85.69 89 LYS A C 1
ATOM 675 O O . LYS A 1 89 ? -12.301 2.642 -2.633 1.00 85.69 89 LYS A O 1
ATOM 680 N N . THR A 1 90 ? -11.192 4.101 -1.337 1.00 84.88 90 THR A N 1
ATOM 681 C CA . THR A 1 90 ? -11.599 5.293 -2.095 1.00 84.88 90 THR A CA 1
ATOM 682 C C . THR A 1 90 ? -10.743 5.484 -3.349 1.00 84.88 90 THR A C 1
ATOM 684 O O . THR A 1 90 ? -9.523 5.311 -3.311 1.00 84.88 90 THR A O 1
ATOM 687 N N . THR A 1 91 ? -11.365 5.922 -4.447 1.00 79.94 91 THR A N 1
ATOM 688 C CA . THR A 1 91 ? -10.675 6.351 -5.675 1.00 79.94 91 THR A CA 1
ATOM 689 C C . THR A 1 91 ? -10.481 7.868 -5.650 1.00 79.94 91 THR A C 1
ATOM 691 O O . THR A 1 91 ? -11.287 8.620 -6.189 1.00 79.94 91 THR A O 1
ATOM 694 N N . SER A 1 92 ? -9.434 8.333 -4.972 1.00 79.50 92 SER A N 1
ATOM 695 C CA . SER A 1 92 ? -9.019 9.743 -4.955 1.00 79.50 92 SER A CA 1
ATOM 696 C C . SER A 1 92 ? -7.492 9.841 -5.073 1.00 79.50 92 SER A C 1
ATOM 698 O O . SER A 1 92 ? -6.824 8.825 -5.268 1.00 79.50 92 SER A O 1
ATOM 700 N N . ALA A 1 93 ? -6.928 11.047 -4.953 1.00 77.69 93 ALA A N 1
ATOM 701 C CA . ALA A 1 93 ? -5.476 11.249 -4.957 1.00 77.69 93 ALA A CA 1
ATOM 702 C C . ALA A 1 93 ? -4.750 10.419 -3.877 1.00 77.69 93 ALA A C 1
ATOM 704 O O . ALA A 1 93 ? -3.605 10.025 -4.078 1.00 77.69 93 ALA A O 1
ATOM 705 N N . VAL A 1 94 ? -5.423 10.116 -2.758 1.00 80.88 94 VAL A N 1
ATOM 706 C CA . VAL A 1 94 ? -4.914 9.240 -1.695 1.00 80.88 94 VAL A CA 1
ATOM 707 C C . VAL A 1 94 ? -5.933 8.142 -1.419 1.00 80.88 94 VAL A C 1
ATOM 709 O O . VAL A 1 94 ? -7.073 8.411 -1.040 1.00 80.88 94 VAL A O 1
ATOM 712 N N . GLN A 1 95 ? -5.515 6.886 -1.560 1.00 82.75 95 GLN A N 1
ATOM 713 C CA . GLN A 1 95 ? -6.367 5.746 -1.235 1.00 82.75 95 GLN A CA 1
ATOM 714 C C . GLN A 1 95 ? -6.530 5.638 0.283 1.00 82.75 95 GLN A C 1
ATOM 716 O O . GLN A 1 95 ? -5.552 5.507 1.015 1.00 82.75 95 GLN A O 1
ATOM 721 N N . ARG A 1 96 ? -7.779 5.698 0.750 1.00 82.75 96 ARG A N 1
ATOM 722 C CA . ARG A 1 96 ? -8.146 5.470 2.150 1.00 82.75 96 ARG A CA 1
ATOM 723 C C . ARG A 1 96 ? -8.961 4.180 2.245 1.00 82.75 96 ARG A C 1
ATOM 725 O O . ARG A 1 96 ? -9.865 4.015 1.418 1.00 82.75 96 ARG A O 1
ATOM 732 N N . PRO A 1 97 ? -8.650 3.280 3.193 1.00 85.62 97 PRO A N 1
ATOM 733 C CA . PRO A 1 97 ? -9.496 2.131 3.466 1.00 85.62 97 PRO A CA 1
ATOM 734 C C . PRO A 1 97 ? -10.783 2.586 4.163 1.00 85.62 97 PRO A C 1
ATOM 736 O O . PRO A 1 97 ? -10.771 3.509 4.979 1.00 85.62 97 PRO A O 1
ATOM 739 N N . LEU A 1 98 ? -11.889 1.939 3.829 1.00 86.00 98 LEU A N 1
ATOM 740 C CA . LEU A 1 98 ? -13.214 2.151 4.395 1.00 86.00 98 LEU A CA 1
ATOM 741 C C . LEU A 1 98 ? -13.814 0.789 4.730 1.00 86.00 98 LEU A C 1
ATOM 743 O O . LEU A 1 98 ? -13.576 -0.184 4.019 1.00 86.00 98 LEU A O 1
ATOM 747 N N . VAL A 1 99 ? -14.623 0.733 5.783 1.00 86.62 99 VAL A N 1
ATOM 748 C CA . VAL A 1 99 ? -15.396 -0.464 6.118 1.00 86.62 99 VAL A CA 1
ATOM 749 C C . VAL A 1 99 ? -16.770 -0.344 5.466 1.00 86.62 99 VAL A C 1
ATOM 751 O O . VAL A 1 99 ? -17.509 0.603 5.741 1.00 86.62 99 VAL A O 1
ATOM 754 N N . GLN A 1 100 ? -17.114 -1.294 4.601 1.00 77.81 100 GLN A N 1
ATOM 755 C CA . GLN A 1 100 ? -18.353 -1.295 3.823 1.00 77.81 100 GLN A CA 1
ATOM 756 C C . GLN A 1 100 ? -19.601 -1.306 4.719 1.00 77.81 100 GLN A C 1
ATOM 758 O O . GLN A 1 100 ? -20.554 -0.579 4.448 1.00 77.81 100 GLN A O 1
ATOM 763 N N . SER A 1 101 ? -19.577 -2.049 5.830 1.00 66.94 101 SER A N 1
ATOM 764 C CA . SER A 1 101 ? -20.684 -2.097 6.800 1.00 66.94 101 SER A CA 1
ATOM 765 C C . SER A 1 101 ? -20.918 -0.771 7.542 1.00 66.94 101 SER A C 1
ATOM 767 O O . SER A 1 101 ? -22.009 -0.543 8.059 1.00 66.94 101 SER A O 1
ATOM 769 N N . GLY A 1 102 ? -19.932 0.135 7.549 1.00 58.81 102 GLY A N 1
ATOM 770 C CA . GLY A 1 102 ? -20.015 1.474 8.138 1.00 58.81 102 GLY A CA 1
ATOM 771 C C . GLY A 1 102 ? -20.393 2.584 7.152 1.00 58.81 102 GLY A C 1
ATOM 772 O O . GLY A 1 102 ? -20.369 3.754 7.540 1.00 58.81 102 GLY A O 1
ATOM 773 N N . MET A 1 103 ? -20.727 2.263 5.893 1.00 52.03 103 MET A N 1
ATOM 774 C CA . MET A 1 103 ? -21.132 3.242 4.873 1.00 52.03 103 MET A CA 1
ATOM 775 C C . MET A 1 103 ? -22.533 3.819 5.142 1.00 52.03 103 MET A C 1
ATOM 777 O O . MET A 1 103 ? -23.473 3.639 4.374 1.00 52.03 103 MET A O 1
ATOM 781 N N . VAL A 1 104 ? -22.661 4.595 6.215 1.00 48.56 104 VAL A N 1
ATOM 782 C CA . VAL A 1 104 ? -23.588 5.724 6.254 1.00 48.56 104 VAL A CA 1
ATOM 783 C C . VAL A 1 104 ? -22.756 6.928 5.840 1.00 48.56 104 VAL A C 1
ATOM 785 O O . VAL A 1 104 ? -21.877 7.355 6.587 1.00 48.56 104 VAL A O 1
ATOM 788 N N . LEU A 1 105 ? -22.995 7.464 4.641 1.00 48.50 105 LEU A N 1
ATOM 789 C CA . LEU A 1 105 ? -22.432 8.746 4.216 1.00 48.50 105 LEU A CA 1
ATOM 790 C C . LEU A 1 105 ? -22.975 9.843 5.141 1.00 48.50 105 LEU A C 1
ATOM 792 O O . LEU A 1 105 ? -23.961 10.506 4.827 1.00 48.50 105 LEU A O 1
ATOM 796 N N . LYS A 1 106 ? -22.362 10.021 6.311 1.00 44.19 106 LYS A N 1
ATOM 797 C CA . LYS A 1 106 ? -22.559 11.230 7.100 1.00 44.19 106 LYS A CA 1
ATOM 798 C C . LYS A 1 106 ? -21.671 12.304 6.476 1.00 44.19 106 LYS A C 1
ATOM 800 O O . LYS A 1 106 ? -20.468 12.066 6.338 1.00 44.19 106 LYS A O 1
ATOM 805 N N . PRO A 1 107 ? -22.229 13.448 6.046 1.00 42.16 107 PRO A N 1
ATOM 806 C CA . PRO A 1 107 ? -21.410 14.555 5.585 1.00 42.16 107 PRO A CA 1
ATOM 807 C C . PRO A 1 107 ? -20.421 14.910 6.696 1.00 42.16 107 PRO A C 1
ATOM 809 O O . PRO A 1 107 ? -20.798 15.012 7.862 1.00 42.16 107 PRO A O 1
ATOM 812 N N . TYR A 1 108 ? -19.146 15.039 6.334 1.00 45.28 108 TYR A N 1
ATOM 813 C CA . TYR A 1 108 ? -18.106 15.508 7.240 1.00 45.28 108 TYR A CA 1
ATOM 814 C C . TYR A 1 108 ? -18.462 16.937 7.672 1.00 45.28 108 TYR A C 1
ATOM 816 O O . TYR A 1 108 ? -18.258 17.886 6.915 1.00 45.28 108 TYR A O 1
A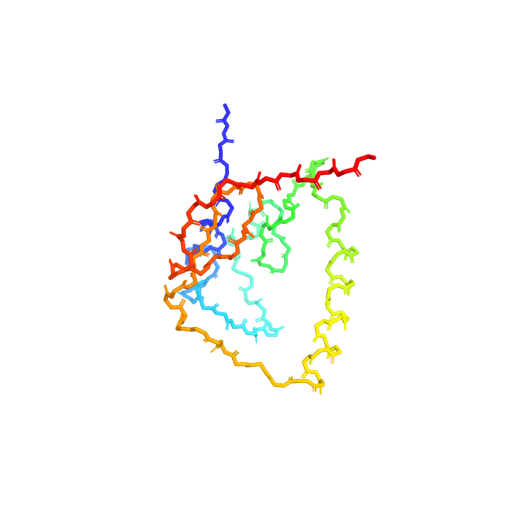TOM 824 N N . GLN A 1 109 ? -19.055 17.084 8.859 1.00 38.53 109 GLN A N 1
ATOM 825 C CA . GLN A 1 109 ? -19.214 18.375 9.518 1.00 38.53 109 GLN A CA 1
ATOM 826 C C . GLN A 1 109 ? -17.867 18.730 10.141 1.00 38.53 109 GLN A C 1
ATOM 828 O O . GLN A 1 109 ? -17.407 18.099 11.089 1.00 38.53 109 GLN A O 1
ATOM 833 N N . CYS A 1 110 ? -17.194 19.702 9.533 1.00 39.28 110 CYS A N 1
ATOM 834 C CA . CYS A 1 110 ? -15.997 20.305 10.091 1.00 39.28 110 CYS A CA 1
ATOM 835 C C . CYS A 1 110 ? -16.439 21.308 11.164 1.00 39.28 110 CYS A C 1
ATOM 837 O O . CYS A 1 110 ? -16.574 22.494 10.872 1.00 39.28 110 CYS A O 1
ATOM 839 N N . ASP A 1 111 ? -16.696 20.835 12.383 1.00 39.41 111 ASP A N 1
ATOM 840 C CA . ASP A 1 111 ? -16.962 21.709 13.528 1.00 39.41 111 ASP A CA 1
ATOM 841 C C . ASP A 1 111 ? -15.635 22.287 14.034 1.00 39.41 111 ASP A C 1
ATOM 843 O O . ASP A 1 111 ? -15.040 21.818 15.004 1.00 39.41 111 ASP A O 1
ATOM 847 N N . TYR A 1 112 ? -15.135 23.301 13.328 1.00 35.47 112 TYR A N 1
ATOM 848 C CA . TYR A 1 112 ? -14.064 24.150 13.833 1.00 35.47 112 TYR A CA 1
ATOM 849 C C . TYR A 1 112 ? -14.709 25.245 14.688 1.00 35.47 112 TYR A C 1
ATOM 851 O O . TYR A 1 112 ? -15.243 26.220 14.161 1.00 35.47 112 TYR A O 1
ATOM 859 N N . GLN A 1 113 ? -14.716 25.056 16.007 1.00 40.56 113 GLN A N 1
ATOM 860 C CA . GLN A 1 113 ? -15.050 26.129 16.941 1.00 40.56 113 GLN A CA 1
ATOM 861 C C . GLN A 1 113 ? -13.832 27.054 17.067 1.00 40.56 113 GLN A C 1
ATOM 863 O O . GLN A 1 113 ? -12.746 26.600 17.428 1.00 40.56 113 GLN A O 1
ATOM 868 N N . VAL A 1 114 ? -14.023 28.327 16.709 1.00 41.47 114 VAL A N 1
ATOM 869 C CA . VAL A 1 114 ? -13.127 29.447 17.049 1.00 41.47 114 VAL A CA 1
ATOM 870 C C . VAL A 1 114 ? -13.557 30.014 18.391 1.00 41.47 114 VAL A C 1
ATOM 872 O O . VAL A 1 114 ? -14.787 30.152 18.580 1.00 41.47 114 VAL A O 1
#

Secondary structure (DSSP, 8-state):
-----HHHHTT-TTTS-TTTTS----SS----HHHHTSTT-BTTB-TT--STTS-TTHHHHHHHHHHHHHHHHHH-----SS-GGGEEE--SSS--EEEGGG------------

pLDDT: mean 71.36, std 14.17, range [35.47, 93.81]

Foldseek 3Di:
DDDDPQVCQQQDCVQAHPCSVPDDDDPDGPRPPNVVPAACDDPSHNVQPHDPPGNPCVPVVVVVVVVVVVVDVVPDDDDDPDDPVQWDWDDDPDTDTDGNVPPPPDPPDPPDDD